Protein AF-A0A8H7TWC1-F1 (afdb_monomer)

pLDDT: mean 78.91, std 10.84, range [48.66, 91.62]

Structure (mmCIF, N/CA/C/O backbone):
data_AF-A0A8H7TWC1-F1
#
_entry.id   AF-A0A8H7TWC1-F1
#
loop_
_atom_site.group_PDB
_atom_site.id
_atom_site.type_symbol
_atom_site.label_atom_id
_atom_site.label_alt_id
_atom_site.label_comp_id
_atom_site.label_asym_id
_atom_site.label_entity_id
_atom_site.label_seq_id
_atom_site.pdbx_PDB_ins_code
_atom_site.Cartn_x
_atom_site.Cartn_y
_atom_site.Cartn_z
_atom_site.occupancy
_atom_site.B_iso_or_equiv
_atom_site.auth_seq_id
_atom_site.auth_comp_id
_atom_site.auth_asym_id
_atom_site.auth_atom_id
_atom_site.pdbx_PDB_model_num
ATOM 1 N N . MET A 1 1 ? 42.851 -0.780 -66.649 1.00 48.66 1 MET A N 1
ATOM 2 C CA . MET A 1 1 ? 42.498 0.585 -66.193 1.00 48.66 1 MET A CA 1
ATOM 3 C C . MET A 1 1 ? 41.356 0.531 -65.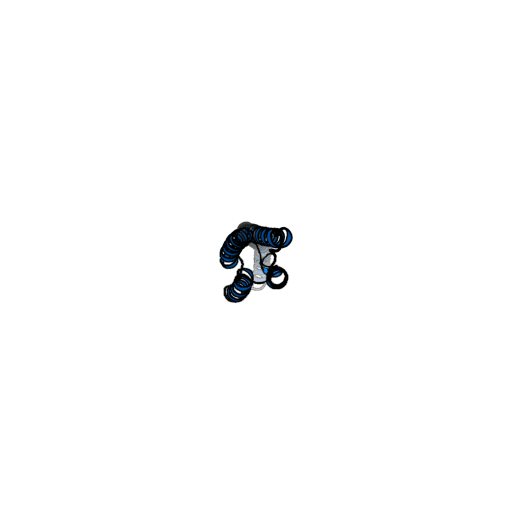166 1.00 48.66 1 MET A C 1
ATOM 5 O O . MET A 1 1 ? 40.368 1.220 -65.333 1.00 48.66 1 MET A O 1
ATOM 9 N N . THR A 1 2 ? 41.449 -0.303 -64.120 1.00 56.72 2 THR A N 1
ATOM 10 C CA . THR A 1 2 ? 40.303 -0.604 -63.222 1.00 56.72 2 THR A CA 1
ATOM 11 C C . THR A 1 2 ? 40.625 -0.544 -61.721 1.00 56.72 2 THR A C 1
ATOM 13 O O . THR A 1 2 ? 39.713 -0.654 -60.913 1.00 56.72 2 THR A O 1
ATOM 16 N N . GLY A 1 3 ? 41.892 -0.357 -61.322 1.00 56.72 3 GLY A N 1
ATOM 17 C CA . GLY A 1 3 ? 42.302 -0.364 -59.904 1.00 56.72 3 GLY A CA 1
ATOM 18 C C . GLY A 1 3 ? 42.302 1.001 -59.199 1.00 56.72 3 GLY A C 1
ATOM 19 O O . GLY A 1 3 ? 42.272 1.055 -57.972 1.00 56.72 3 GLY A O 1
ATOM 20 N N . ILE A 1 4 ? 42.326 2.108 -59.949 1.00 57.16 4 ILE A N 1
ATOM 21 C CA . ILE A 1 4 ? 42.400 3.466 -59.375 1.00 57.16 4 ILE A CA 1
ATOM 22 C C . ILE A 1 4 ? 41.004 3.973 -58.974 1.00 57.16 4 ILE A C 1
ATOM 24 O O . ILE A 1 4 ? 40.848 4.540 -57.894 1.00 57.16 4 ILE A O 1
ATOM 28 N N . ASP A 1 5 ? 39.965 3.659 -59.752 1.00 55.88 5 ASP A N 1
ATOM 29 C CA . ASP A 1 5 ? 38.582 4.034 -59.424 1.00 55.88 5 ASP A CA 1
ATOM 30 C C . ASP A 1 5 ? 38.058 3.316 -58.173 1.00 55.88 5 ASP A C 1
ATOM 32 O O . ASP A 1 5 ? 37.302 3.893 -57.394 1.00 55.88 5 ASP A O 1
ATOM 36 N N . SER A 1 6 ? 38.499 2.078 -57.914 1.00 56.94 6 SER A N 1
ATOM 37 C CA . SER A 1 6 ? 38.160 1.361 -56.677 1.00 56.94 6 SER A CA 1
ATOM 38 C C . SER A 1 6 ? 38.821 1.964 -55.434 1.00 56.94 6 SER A C 1
ATOM 40 O O . SER A 1 6 ? 38.237 1.909 -54.354 1.00 56.94 6 SER A O 1
ATOM 42 N N . LEU A 1 7 ? 40.005 2.573 -55.574 1.00 55.88 7 LEU A N 1
ATOM 43 C CA . LEU A 1 7 ? 40.709 3.240 -54.472 1.00 55.88 7 LEU A CA 1
ATOM 44 C C . LEU A 1 7 ? 40.107 4.612 -54.138 1.00 55.88 7 LEU A C 1
ATOM 46 O O . LEU A 1 7 ? 40.014 4.956 -52.962 1.00 55.88 7 LEU A O 1
ATOM 50 N N . LEU A 1 8 ? 39.641 5.365 -55.138 1.00 55.28 8 LEU A N 1
ATOM 51 C CA . LEU A 1 8 ? 38.927 6.632 -54.922 1.00 55.28 8 LEU A CA 1
ATOM 52 C C . LEU A 1 8 ? 37.522 6.402 -54.344 1.00 55.28 8 LEU A C 1
ATOM 54 O O . LEU A 1 8 ? 37.144 7.028 -53.354 1.00 55.28 8 LEU A O 1
ATOM 58 N N . LYS A 1 9 ? 36.793 5.407 -54.862 1.00 58.62 9 LYS A N 1
ATOM 59 C CA . LYS A 1 9 ? 35.461 5.025 -54.366 1.00 58.62 9 LYS A CA 1
ATOM 60 C C . LYS A 1 9 ? 35.493 4.463 -52.939 1.00 58.62 9 LYS A C 1
ATOM 62 O O . LYS A 1 9 ? 34.542 4.636 -52.182 1.00 58.62 9 LYS A O 1
ATOM 67 N N . SER A 1 10 ? 36.607 3.841 -52.546 1.00 56.12 10 SER A N 1
ATOM 68 C CA . SER A 1 10 ? 36.863 3.392 -51.173 1.00 56.12 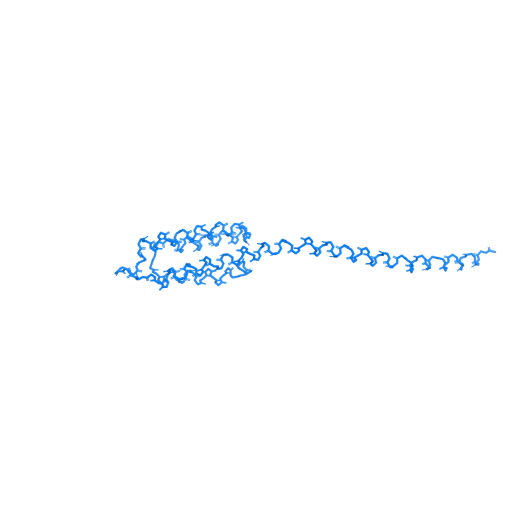10 SER A CA 1
ATOM 69 C C . SER A 1 10 ? 37.037 4.548 -50.183 1.00 56.12 10 SER A C 1
ATOM 71 O O . SER A 1 10 ? 36.744 4.361 -49.008 1.00 56.12 10 SER A O 1
ATOM 73 N N . GLN A 1 11 ? 37.520 5.720 -50.608 1.00 58.34 11 GLN A N 1
ATOM 74 C CA . GLN A 1 11 ? 37.746 6.860 -49.707 1.00 58.34 11 GLN A CA 1
ATOM 75 C C . GLN A 1 11 ? 36.489 7.719 -49.548 1.00 58.34 11 GLN A C 1
ATOM 77 O O . GLN A 1 11 ? 36.163 8.138 -48.438 1.00 58.34 11 GLN A O 1
ATOM 82 N N . GLU A 1 12 ? 35.719 7.890 -50.622 1.00 63.31 12 GLU A N 1
ATOM 83 C CA . GLU A 1 12 ? 34.415 8.560 -50.565 1.00 63.31 12 GLU A CA 1
ATOM 84 C C . GLU A 1 12 ? 33.403 7.788 -49.703 1.00 63.31 12 GLU A C 1
ATOM 86 O O . GLU A 1 12 ? 32.647 8.389 -48.937 1.00 63.31 12 GLU A O 1
ATOM 91 N N . LEU A 1 13 ? 33.421 6.451 -49.751 1.00 68.88 13 LEU A N 1
ATOM 92 C CA . LEU A 1 13 ? 32.511 5.622 -48.955 1.00 68.88 13 LEU A CA 1
ATOM 93 C C . LEU A 1 13 ? 32.836 5.668 -47.450 1.00 68.88 13 LEU A C 1
ATOM 95 O O . LEU A 1 13 ? 31.928 5.660 -46.618 1.00 68.88 13 LEU A O 1
ATOM 99 N N . VAL A 1 14 ? 34.120 5.782 -47.094 1.00 70.88 14 VAL A N 1
ATOM 100 C CA . VAL A 1 14 ? 34.565 5.962 -45.700 1.00 70.88 14 VAL A CA 1
ATOM 101 C C . VAL A 1 14 ? 34.174 7.347 -45.187 1.00 70.88 14 VAL A C 1
ATOM 103 O O . VAL A 1 14 ? 33.702 7.465 -44.057 1.00 70.88 14 VAL A O 1
ATOM 106 N N . PHE A 1 15 ? 34.274 8.383 -46.026 1.00 74.31 15 PHE A N 1
ATOM 107 C CA . PHE A 1 15 ? 33.820 9.730 -45.680 1.00 74.31 15 PHE A CA 1
ATOM 108 C C . PHE A 1 15 ? 32.304 9.773 -45.421 1.00 74.31 15 PHE A C 1
ATOM 110 O O . PHE A 1 15 ? 31.856 10.372 -44.442 1.00 74.31 15 PHE A O 1
ATOM 117 N N . GLY A 1 16 ? 31.518 9.052 -46.228 1.00 74.88 16 GLY A N 1
ATOM 118 C CA . GLY A 1 16 ? 30.082 8.865 -46.004 1.00 74.88 16 GLY A CA 1
ATOM 119 C C . GLY A 1 16 ? 29.763 8.164 -44.677 1.00 74.88 16 GLY A C 1
ATOM 120 O O . GLY A 1 16 ? 28.883 8.607 -43.943 1.00 74.88 16 GLY A O 1
ATOM 121 N N . PHE A 1 17 ? 30.507 7.115 -44.317 1.00 78.00 17 PHE A N 1
ATOM 122 C CA . PHE A 1 17 ? 30.302 6.380 -43.061 1.00 78.00 17 PHE A CA 1
ATOM 123 C C . PHE A 1 17 ? 30.673 7.211 -41.818 1.00 78.00 17 PHE A C 1
ATOM 125 O O . PHE A 1 17 ? 29.941 7.232 -40.821 1.00 78.00 17 PHE A O 1
ATOM 132 N N . VAL A 1 18 ? 31.782 7.953 -41.890 1.00 81.25 18 VAL A N 1
ATOM 133 C CA . VAL A 1 18 ? 32.229 8.862 -40.822 1.00 81.25 18 VAL A CA 1
ATOM 134 C C . VAL A 1 18 ? 31.258 10.036 -40.664 1.00 81.25 18 VAL A C 1
ATOM 136 O O . VAL A 1 18 ? 30.943 10.404 -39.535 1.00 81.25 18 VAL A O 1
ATOM 139 N N . GLY A 1 19 ? 30.710 10.572 -41.760 1.00 78.50 19 GLY A N 1
ATOM 140 C CA . GLY A 1 19 ? 29.708 11.644 -41.731 1.00 78.50 19 GLY A CA 1
ATOM 141 C C . GLY A 1 19 ? 28.315 11.207 -41.255 1.00 78.50 19 GLY A C 1
ATOM 142 O O . GLY A 1 19 ? 27.577 12.011 -40.687 1.00 78.50 19 GLY A O 1
ATOM 143 N N . LEU A 1 20 ? 27.958 9.932 -41.426 1.00 84.69 20 LEU A N 1
ATOM 144 C CA . LEU A 1 20 ? 26.660 9.382 -41.015 1.00 84.69 20 LEU A CA 1
ATOM 145 C C . LEU A 1 20 ? 26.612 9.057 -39.509 1.00 84.69 20 LEU A C 1
ATOM 147 O O . LEU A 1 20 ? 25.565 9.185 -38.870 1.00 84.69 20 LEU A O 1
ATOM 151 N N . THR A 1 21 ? 27.758 8.715 -38.915 1.00 83.88 21 THR A N 1
ATOM 152 C CA . THR A 1 21 ? 27.885 8.369 -37.486 1.00 83.88 21 THR A CA 1
ATOM 153 C C . THR A 1 21 ? 27.379 9.476 -36.532 1.00 83.88 21 THR A C 1
ATOM 155 O O . THR A 1 21 ? 26.586 9.160 -35.639 1.00 83.88 21 THR A O 1
ATOM 158 N N . PRO A 1 22 ? 27.719 10.771 -36.718 1.00 85.12 22 PRO A N 1
ATOM 159 C CA . PRO A 1 22 ? 27.130 11.869 -35.949 1.00 85.12 22 PRO A CA 1
ATOM 160 C C . PRO A 1 22 ? 25.601 11.927 -36.045 1.00 85.12 22 PRO A C 1
ATOM 162 O O . PRO A 1 22 ? 24.930 12.155 -35.041 1.00 85.12 22 PRO A O 1
ATOM 165 N N . GLY A 1 23 ? 25.035 11.674 -37.230 1.00 85.19 23 GLY A N 1
ATOM 166 C CA . GLY A 1 23 ? 23.586 11.678 -37.451 1.00 85.19 23 GLY A CA 1
ATOM 167 C C . GLY A 1 23 ? 22.866 10.560 -36.692 1.00 85.19 23 GLY A C 1
ATOM 168 O O . GLY A 1 23 ? 21.812 10.791 -36.093 1.00 85.19 23 GLY A O 1
ATOM 169 N N . ILE A 1 24 ? 23.465 9.366 -36.641 1.00 88.88 24 ILE A N 1
ATOM 170 C CA . ILE A 1 24 ? 22.959 8.255 -35.822 1.00 88.88 24 ILE A CA 1
ATOM 171 C C . ILE A 1 24 ? 23.035 8.609 -34.334 1.00 88.88 24 ILE A C 1
ATOM 173 O O . ILE A 1 24 ? 22.053 8.418 -33.617 1.00 88.88 24 ILE A O 1
ATOM 177 N N . LEU A 1 25 ? 24.158 9.162 -33.864 1.00 88.50 25 LEU A N 1
ATOM 178 C CA . LEU A 1 25 ? 24.321 9.553 -32.459 1.00 88.50 25 LEU A CA 1
ATOM 179 C C . LEU A 1 25 ? 23.279 10.589 -32.025 1.00 88.50 25 LEU A C 1
ATOM 181 O O . LEU A 1 25 ? 22.653 10.428 -30.977 1.00 88.50 25 LEU A O 1
ATOM 185 N N . VAL A 1 26 ? 23.043 11.612 -32.849 1.00 91.62 26 VAL A N 1
ATOM 186 C CA . VAL A 1 26 ? 22.007 12.624 -32.593 1.00 91.62 26 VAL A CA 1
ATOM 187 C C . VAL A 1 26 ? 20.614 11.990 -32.578 1.00 91.62 26 VAL A C 1
ATOM 189 O O . VAL A 1 26 ? 19.817 12.289 -31.689 1.00 91.62 26 VAL A O 1
ATOM 192 N N . SER A 1 27 ? 20.328 11.066 -33.499 1.00 90.62 27 SER A N 1
ATOM 193 C CA . SER A 1 27 ? 19.035 10.370 -33.566 1.00 90.62 27 SER A CA 1
ATOM 194 C C . SER A 1 27 ? 18.779 9.494 -32.334 1.00 90.62 27 SER A C 1
ATOM 196 O O . SER A 1 27 ? 17.687 9.532 -31.764 1.00 90.62 27 SER A O 1
ATOM 198 N N . ILE A 1 28 ? 19.791 8.753 -31.870 1.00 89.94 28 ILE A N 1
ATOM 199 C CA . ILE A 1 28 ? 19.719 7.963 -30.631 1.00 89.94 28 ILE A CA 1
ATOM 200 C C . ILE A 1 28 ? 19.538 8.890 -29.425 1.00 89.94 28 ILE A C 1
ATOM 202 O O . ILE A 1 28 ? 18.700 8.617 -28.565 1.00 89.94 28 ILE A O 1
ATOM 206 N N . GLY A 1 29 ? 20.274 10.003 -29.371 1.00 90.50 29 GLY A N 1
ATOM 207 C CA . GLY A 1 29 ? 20.147 11.005 -28.313 1.00 90.50 29 GLY A CA 1
ATOM 208 C C . GLY A 1 29 ? 18.736 11.590 -28.230 1.00 90.50 29 GLY A C 1
ATOM 209 O O . GLY A 1 29 ? 18.149 11.644 -27.147 1.00 90.50 29 GLY A O 1
ATOM 210 N N . LEU A 1 30 ? 18.149 11.947 -29.375 1.00 90.88 30 LEU A N 1
ATOM 211 C CA . LEU A 1 30 ? 16.782 12.459 -29.454 1.00 90.88 30 LEU A CA 1
ATOM 212 C C . LEU A 1 30 ? 15.756 11.403 -29.024 1.00 90.88 30 LEU A C 1
ATOM 214 O O . LEU A 1 30 ? 14.845 11.704 -28.252 1.00 90.88 30 LEU A O 1
ATOM 218 N N . PHE A 1 31 ? 15.926 10.156 -29.466 1.00 89.31 31 PHE A N 1
ATOM 219 C CA . PHE A 1 31 ? 15.052 9.051 -29.078 1.00 89.31 31 PHE A CA 1
ATOM 220 C C . PHE A 1 31 ? 15.097 8.784 -27.565 1.00 89.31 31 PHE A C 1
ATOM 222 O O . PHE A 1 31 ? 14.052 8.656 -26.921 1.00 89.31 31 PHE A O 1
ATOM 229 N N . GLN A 1 32 ? 16.294 8.769 -26.973 1.00 85.50 32 GLN A N 1
ATOM 230 C CA . GLN A 1 32 ? 16.491 8.600 -25.531 1.00 85.50 32 GLN A CA 1
ATOM 231 C C . GLN A 1 32 ? 15.893 9.769 -24.735 1.00 85.50 32 GLN A C 1
ATOM 233 O O . GLN A 1 32 ? 15.241 9.545 -23.713 1.00 85.50 32 GLN A O 1
ATOM 238 N N . TYR A 1 33 ? 16.052 11.005 -25.219 1.00 84.88 33 TYR A N 1
ATOM 239 C CA . TYR A 1 33 ? 15.464 12.194 -24.602 1.00 84.88 33 TYR A CA 1
ATOM 240 C C . TYR A 1 33 ? 13.933 12.139 -24.607 1.00 84.88 33 TYR A C 1
ATOM 242 O O . TYR A 1 33 ? 13.306 12.290 -23.556 1.00 84.88 33 TYR A O 1
ATOM 250 N N . LEU A 1 34 ? 13.321 11.837 -25.757 1.00 85.06 34 LEU A N 1
ATOM 251 C CA . LEU A 1 34 ? 11.870 11.682 -25.870 1.00 85.06 34 LEU A CA 1
ATOM 252 C C . LEU A 1 34 ? 11.369 10.580 -24.931 1.00 85.06 34 LEU A C 1
ATOM 254 O O . LEU A 1 34 ? 10.457 10.805 -24.133 1.00 85.06 34 LEU A O 1
ATOM 258 N N . ARG A 1 35 ? 12.014 9.410 -24.942 1.00 79.75 35 ARG A N 1
ATOM 259 C CA . ARG A 1 35 ? 11.656 8.294 -24.059 1.00 79.75 35 ARG A CA 1
ATOM 260 C C . ARG A 1 35 ? 11.770 8.666 -22.573 1.00 79.75 35 ARG A C 1
ATOM 262 O O . ARG A 1 35 ? 10.892 8.299 -21.792 1.00 79.75 35 ARG A O 1
ATOM 269 N N . GLY A 1 36 ? 12.791 9.429 -22.179 1.00 75.44 36 GLY A N 1
ATOM 270 C CA . GLY A 1 36 ? 12.966 9.922 -20.808 1.00 75.44 36 GLY A CA 1
ATOM 271 C C . GLY A 1 36 ? 11.886 10.922 -20.378 1.00 75.44 36 GLY A C 1
ATOM 272 O O . GLY A 1 36 ? 11.314 10.796 -19.291 1.00 75.44 36 GLY A O 1
ATOM 273 N N . VAL A 1 37 ? 11.547 11.875 -21.249 1.00 77.88 37 VAL A N 1
ATOM 274 C CA . VAL A 1 37 ? 10.533 12.909 -20.979 1.00 77.88 37 VAL A CA 1
ATOM 275 C C . VAL A 1 37 ? 9.126 12.309 -20.872 1.00 77.88 37 VAL A C 1
ATOM 277 O O . VAL A 1 37 ? 8.368 12.672 -19.967 1.00 77.88 37 VAL A O 1
ATOM 280 N N . PHE A 1 38 ? 8.777 11.352 -21.738 1.00 72.94 38 PHE A N 1
ATOM 281 C CA . PHE A 1 38 ? 7.479 10.671 -21.679 1.00 72.94 38 PHE A CA 1
ATOM 282 C C . PHE A 1 38 ? 7.403 9.630 -20.547 1.00 72.94 38 PHE A C 1
ATOM 284 O O . PHE A 1 38 ? 6.371 9.529 -19.878 1.00 72.94 38 PHE A O 1
ATOM 291 N N . GLY A 1 39 ? 8.493 8.910 -20.256 1.00 64.25 39 GLY A N 1
ATOM 292 C CA . GLY A 1 39 ? 8.541 7.901 -19.190 1.00 64.25 39 GLY A CA 1
ATOM 293 C C . GLY A 1 39 ? 8.431 8.474 -17.770 1.00 64.25 39 GLY A C 1
ATOM 294 O O . GLY A 1 39 ? 7.780 7.882 -16.904 1.00 64.25 39 GLY A O 1
ATOM 295 N N . GLY A 1 40 ? 8.990 9.664 -17.520 1.00 61.09 40 GLY A N 1
ATOM 296 C CA . GLY A 1 40 ? 9.036 10.267 -16.180 1.00 61.09 40 GLY A CA 1
ATOM 297 C C . GLY A 1 40 ? 7.674 10.663 -15.589 1.00 61.09 40 GLY A C 1
ATOM 298 O O . GLY A 1 40 ? 7.518 10.729 -14.367 1.00 61.09 40 GLY A O 1
ATOM 299 N N . ARG A 1 41 ? 6.651 10.902 -16.421 1.00 59.72 41 ARG A N 1
ATOM 300 C CA . ARG A 1 41 ? 5.307 11.299 -15.949 1.00 59.72 41 ARG A CA 1
ATOM 301 C C . ARG A 1 41 ? 4.507 10.128 -15.374 1.00 59.72 41 ARG A C 1
ATOM 303 O O . ARG A 1 41 ? 3.767 10.323 -14.409 1.00 59.72 41 ARG A O 1
ATOM 310 N N . SER A 1 42 ? 4.683 8.924 -15.921 1.00 58.84 42 SER A N 1
ATOM 311 C CA . SER A 1 42 ? 3.985 7.721 -15.448 1.00 58.84 42 SER A CA 1
ATOM 312 C C . SER A 1 42 ? 4.486 7.298 -14.060 1.00 58.84 42 SER A C 1
ATOM 314 O O . SER A 1 42 ? 3.691 7.130 -13.132 1.00 58.84 42 SER A O 1
ATOM 316 N N . GLY A 1 43 ? 5.812 7.282 -13.864 1.00 60.78 43 GLY A N 1
ATOM 317 C CA . GLY A 1 43 ? 6.431 6.939 -12.576 1.00 60.78 43 GLY A CA 1
ATOM 318 C C . GLY A 1 43 ? 6.057 7.897 -11.438 1.00 60.78 43 GLY A C 1
ATOM 319 O O . GLY A 1 43 ? 5.753 7.460 -10.330 1.00 60.78 43 GLY A O 1
ATOM 320 N N . ARG A 1 44 ? 5.967 9.209 -11.706 1.00 60.81 44 ARG A N 1
ATOM 321 C CA . ARG A 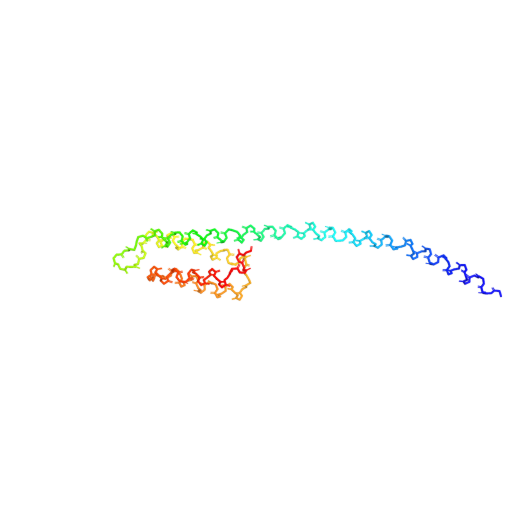1 44 ? 5.574 10.207 -10.687 1.00 60.81 44 ARG A CA 1
ATOM 322 C C . ARG A 1 44 ? 4.128 10.048 -10.215 1.00 60.81 44 ARG A C 1
ATOM 324 O O . ARG A 1 44 ? 3.827 10.337 -9.056 1.00 60.81 44 ARG A O 1
ATOM 331 N N . ARG A 1 45 ? 3.219 9.605 -11.092 1.00 62.34 45 ARG A N 1
ATOM 332 C CA . ARG A 1 45 ? 1.815 9.357 -10.726 1.00 62.34 45 ARG A CA 1
ATOM 333 C C . ARG 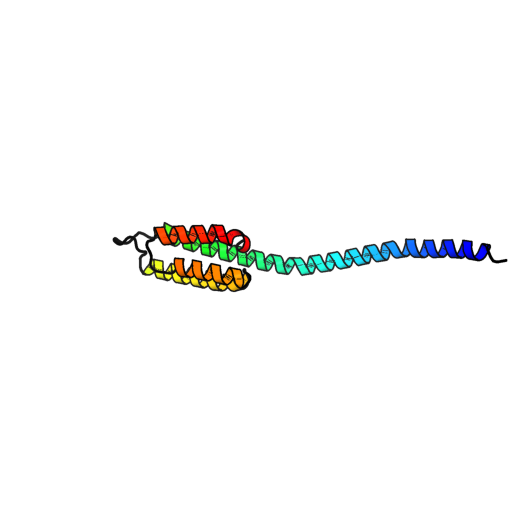A 1 45 ? 1.675 8.075 -9.905 1.00 62.34 45 ARG A C 1
ATOM 335 O O . ARG A 1 45 ? 0.882 8.069 -8.968 1.00 62.34 45 ARG A O 1
ATOM 342 N N . GLN A 1 46 ? 2.459 7.046 -10.224 1.00 65.69 46 GLN A N 1
ATOM 343 C CA . GLN A 1 46 ? 2.560 5.818 -9.429 1.00 65.69 46 GLN A CA 1
ATOM 344 C C . GLN A 1 46 ? 3.081 6.128 -8.016 1.00 65.69 46 GLN A C 1
ATOM 346 O O . GLN A 1 46 ? 2.401 5.817 -7.043 1.00 65.69 46 GLN A O 1
ATOM 351 N N . ALA A 1 47 ? 4.189 6.873 -7.908 1.00 67.00 47 ALA A N 1
ATOM 352 C CA . ALA A 1 47 ? 4.803 7.253 -6.630 1.00 67.00 47 ALA A CA 1
ATOM 353 C C . ALA A 1 47 ? 3.883 8.103 -5.728 1.00 67.00 47 ALA A C 1
ATOM 355 O O . ALA A 1 47 ? 3.888 7.992 -4.504 1.00 67.00 47 ALA A O 1
ATOM 356 N N . ARG A 1 48 ? 3.047 8.973 -6.317 1.00 71.06 48 ARG A N 1
ATOM 357 C CA . ARG A 1 48 ? 2.047 9.733 -5.543 1.00 71.06 48 ARG A CA 1
ATOM 358 C C . ARG A 1 48 ? 0.946 8.839 -4.972 1.00 71.06 48 ARG A C 1
ATOM 360 O O . ARG A 1 48 ? 0.477 9.094 -3.866 1.00 71.06 48 ARG A O 1
ATOM 367 N N . LYS A 1 49 ? 0.509 7.826 -5.725 1.00 74.19 49 LYS A N 1
ATOM 368 C CA . LYS A 1 49 ? -0.528 6.887 -5.280 1.00 74.19 49 LYS A CA 1
ATOM 369 C C . LYS A 1 49 ? 0.010 5.920 -4.224 1.00 74.19 49 LYS A C 1
ATOM 371 O O . LYS A 1 49 ? -0.698 5.671 -3.253 1.00 74.19 49 LYS A O 1
ATOM 376 N N . SER A 1 50 ? 1.248 5.444 -4.376 1.00 75.69 50 SER A N 1
ATOM 377 C CA . SER A 1 50 ? 1.905 4.576 -3.391 1.00 75.69 50 SER A CA 1
ATOM 378 C C . SER A 1 50 ? 2.068 5.306 -2.052 1.00 75.69 50 SER A C 1
ATOM 380 O O . SER A 1 50 ? 1.608 4.827 -1.016 1.00 75.69 50 SER A O 1
ATOM 382 N N . GLY A 1 51 ? 2.522 6.565 -2.087 1.00 80.19 51 GLY A N 1
ATOM 383 C CA . GLY A 1 51 ? 2.578 7.426 -0.902 1.00 80.19 51 GLY A CA 1
ATOM 384 C C . GLY A 1 51 ? 1.217 7.682 -0.234 1.00 80.19 51 GLY A C 1
ATOM 385 O O . GLY A 1 51 ? 1.147 7.826 0.989 1.00 80.19 51 GLY A O 1
ATOM 386 N N . HIS A 1 52 ? 0.120 7.713 -1.001 1.00 84.00 52 HIS A N 1
ATOM 387 C CA . HIS A 1 52 ? -1.222 7.827 -0.424 1.00 84.00 52 HIS A CA 1
ATOM 388 C C . HIS A 1 52 ? -1.637 6.550 0.317 1.00 84.00 52 HIS A C 1
ATOM 390 O O . HIS A 1 52 ? -2.165 6.654 1.424 1.00 84.00 52 HIS A O 1
ATOM 396 N N . ALA A 1 53 ? -1.355 5.371 -0.244 1.00 83.69 53 ALA A N 1
ATOM 397 C CA . ALA A 1 53 ? -1.668 4.091 0.390 1.00 83.69 53 ALA A CA 1
ATOM 398 C C . ALA A 1 53 ? -0.898 3.900 1.706 1.00 83.69 53 ALA A C 1
ATOM 400 O O . ALA A 1 53 ? -1.492 3.521 2.711 1.00 83.69 53 ALA A O 1
ATOM 401 N N . VAL A 1 54 ? 0.385 4.281 1.751 1.00 85.25 54 VAL A N 1
ATOM 402 C CA . VAL A 1 54 ? 1.181 4.281 2.995 1.00 85.25 54 VAL A CA 1
ATOM 403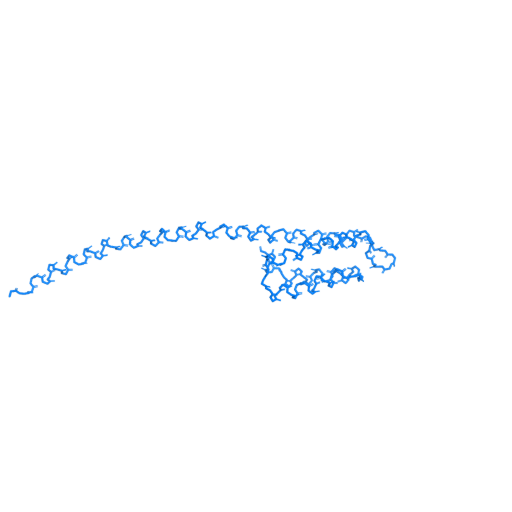 C C . VAL A 1 54 ? 0.568 5.196 4.059 1.00 85.25 54 VAL A C 1
ATOM 405 O O . VAL A 1 54 ? 0.559 4.863 5.243 1.00 85.25 54 VAL A O 1
ATOM 408 N N . ARG A 1 55 ? 0.027 6.353 3.655 1.00 86.06 55 ARG A N 1
ATOM 409 C CA . ARG A 1 55 ? -0.628 7.280 4.585 1.00 86.06 55 ARG A CA 1
ATOM 410 C C . ARG A 1 55 ? -1.905 6.686 5.182 1.00 86.06 55 ARG A C 1
ATOM 412 O O . ARG A 1 55 ? -2.098 6.836 6.383 1.00 86.06 55 ARG A O 1
ATOM 419 N N . VAL A 1 56 ? -2.721 6.011 4.371 1.00 86.25 56 VAL A N 1
ATOM 420 C CA . VAL A 1 56 ? -3.928 5.298 4.832 1.00 86.25 56 VAL A CA 1
ATOM 421 C C . VAL A 1 56 ? -3.542 4.174 5.794 1.00 86.25 56 VAL A C 1
ATOM 423 O O . VAL A 1 56 ? -4.085 4.101 6.889 1.00 86.25 56 VAL A O 1
ATOM 426 N N . LEU A 1 57 ? -2.523 3.374 5.458 1.00 85.75 57 LEU A N 1
ATOM 427 C CA . LEU A 1 57 ? -2.024 2.307 6.333 1.00 85.75 57 LEU A CA 1
ATOM 428 C C . LEU A 1 57 ? -1.600 2.839 7.713 1.00 85.75 57 LEU A C 1
ATOM 430 O O . LEU A 1 57 ? -1.904 2.246 8.741 1.00 85.75 57 LEU A O 1
ATOM 434 N N . ARG A 1 58 ? -0.932 3.997 7.735 1.00 86.75 58 ARG A N 1
ATOM 435 C CA . ARG A 1 58 ? -0.523 4.672 8.973 1.00 86.75 58 ARG A CA 1
ATOM 436 C C . ARG A 1 58 ? -1.705 5.263 9.748 1.00 86.75 58 ARG A C 1
ATOM 438 O O . ARG A 1 58 ? -1.654 5.315 10.970 1.00 86.75 58 ARG A O 1
ATOM 445 N N . ASN A 1 59 ? -2.748 5.731 9.064 1.00 86.50 59 ASN A N 1
ATOM 446 C CA . ASN A 1 59 ? -3.976 6.162 9.734 1.00 86.50 59 ASN A CA 1
ATOM 447 C C . ASN A 1 59 ? -4.660 4.974 10.420 1.00 86.50 59 ASN A C 1
ATOM 449 O O . ASN A 1 59 ? -5.067 5.109 11.567 1.00 86.50 59 ASN A O 1
ATOM 453 N N . ILE A 1 60 ? -4.723 3.815 9.757 1.00 84.81 60 ILE A N 1
ATOM 454 C CA . ILE A 1 60 ? -5.266 2.580 10.339 1.00 84.81 60 ILE A CA 1
ATOM 455 C C . ILE A 1 60 ? -4.452 2.154 11.567 1.00 84.81 60 ILE A C 1
ATOM 457 O O . ILE A 1 60 ? -5.035 1.877 12.611 1.00 84.81 60 ILE A O 1
ATOM 461 N N . ASP A 1 61 ? -3.120 2.167 11.469 1.00 86.06 61 ASP A N 1
ATOM 462 C CA . ASP A 1 61 ? -2.217 1.892 12.597 1.00 86.06 61 ASP A CA 1
ATOM 463 C C . ASP A 1 61 ? -2.503 2.817 13.786 1.00 86.06 61 ASP A C 1
ATOM 465 O O . ASP A 1 61 ? -2.660 2.373 14.919 1.00 86.06 61 ASP A O 1
ATOM 469 N N . ARG A 1 62 ? -2.673 4.115 13.511 1.00 85.19 62 ARG A N 1
ATOM 470 C CA . ARG A 1 62 ? -3.005 5.113 14.526 1.00 85.19 62 ARG A CA 1
ATOM 471 C C . ARG A 1 62 ? -4.373 4.869 15.162 1.00 85.19 62 ARG A C 1
ATOM 473 O O . ARG A 1 62 ? -4.475 4.973 16.377 1.00 85.19 62 ARG A O 1
ATOM 480 N N . ILE A 1 63 ? -5.395 4.519 14.378 1.00 83.12 63 ILE A N 1
ATOM 481 C CA . ILE A 1 63 ? -6.726 4.162 14.898 1.00 83.12 63 ILE A CA 1
ATOM 482 C C . ILE A 1 63 ? -6.612 2.940 15.814 1.00 83.12 63 ILE A C 1
ATOM 484 O O . ILE A 1 63 ? -7.135 2.961 16.921 1.00 83.12 63 ILE A O 1
ATOM 488 N N . LEU A 1 64 ? -5.886 1.901 15.394 1.00 79.62 64 LEU A N 1
ATOM 489 C CA . LEU A 1 64 ? -5.694 0.686 16.190 1.00 79.62 64 LEU A CA 1
ATOM 490 C C . LEU A 1 64 ? -4.825 0.901 17.438 1.00 79.62 64 LEU A C 1
ATOM 492 O O . LEU A 1 64 ? -4.980 0.164 18.409 1.00 79.62 64 LEU A O 1
ATOM 496 N N . ALA A 1 65 ? -3.908 1.868 17.422 1.00 78.94 65 ALA A N 1
ATOM 497 C CA . ALA A 1 65 ? -3.062 2.209 18.563 1.00 78.94 65 ALA A CA 1
ATOM 498 C C . ALA A 1 65 ? -3.750 3.161 19.560 1.00 78.94 65 ALA A C 1
ATOM 500 O O . ALA A 1 65 ? -3.521 3.055 20.763 1.00 78.94 65 ALA A O 1
ATOM 501 N N . GLU A 1 66 ? -4.578 4.095 19.078 1.00 77.88 66 GLU A N 1
ATOM 502 C CA . GLU A 1 66 ? -5.320 5.057 19.910 1.00 77.88 66 GLU A CA 1
ATOM 503 C C . GLU A 1 66 ? -6.654 4.498 20.425 1.00 77.88 66 GLU A C 1
ATOM 505 O O . GLU A 1 66 ? -7.199 5.021 21.404 1.00 77.88 66 GLU A O 1
ATOM 510 N N . ALA A 1 67 ? -7.185 3.445 19.794 1.00 70.12 67 ALA A N 1
ATOM 511 C CA . ALA A 1 67 ? -8.427 2.824 20.220 1.00 70.12 67 ALA A CA 1
ATOM 512 C C . ALA A 1 67 ? -8.302 2.294 21.649 1.00 70.12 67 ALA A C 1
ATOM 514 O O . ALA A 1 67 ? -7.486 1.423 21.961 1.00 70.12 67 ALA A O 1
ATOM 515 N N . ARG A 1 68 ? -9.157 2.815 22.530 1.00 63.59 68 ARG A N 1
ATOM 516 C CA . ARG A 1 68 ? -9.289 2.289 23.885 1.00 63.59 68 ARG A CA 1
ATOM 517 C C . ARG A 1 68 ? -10.021 0.950 23.782 1.00 63.59 68 ARG A C 1
ATOM 519 O O . ARG A 1 68 ? -11.156 0.948 23.299 1.00 63.59 68 ARG A O 1
ATOM 526 N N . PRO A 1 69 ? -9.408 -0.171 24.196 1.00 63.53 69 PRO A N 1
ATOM 527 C CA . PRO A 1 69 ? -10.085 -1.457 24.175 1.00 63.53 69 PRO A CA 1
ATOM 528 C C . PRO A 1 69 ? -11.360 -1.364 25.014 1.00 63.53 69 PRO A C 1
ATOM 530 O O . PRO A 1 69 ? -11.329 -0.904 26.156 1.00 63.53 69 PRO A O 1
ATOM 533 N N . THR A 1 70 ? -12.486 -1.789 24.439 1.00 61.12 70 THR A N 1
ATOM 534 C CA . THR A 1 70 ? -13.708 -2.043 25.216 1.00 61.12 70 THR A CA 1
ATOM 535 C C . THR A 1 70 ? -13.433 -3.214 26.171 1.00 61.12 70 THR A C 1
ATOM 537 O O . THR A 1 70 ? -12.486 -3.966 25.949 1.00 61.12 70 THR A O 1
ATOM 540 N N . GLU A 1 71 ? -14.242 -3.426 27.213 1.00 58.81 71 GLU A N 1
ATOM 541 C CA . GLU A 1 71 ? -14.048 -4.522 28.189 1.00 58.81 71 GLU A CA 1
ATOM 542 C C . GLU A 1 71 ? -13.921 -5.926 27.557 1.00 58.81 71 GLU A C 1
ATOM 544 O O . GLU A 1 71 ? -13.345 -6.835 28.147 1.00 58.81 71 GLU A O 1
ATOM 549 N N . SER A 1 72 ? -14.385 -6.094 26.318 1.00 61.50 72 SER A N 1
ATOM 550 C CA . SER A 1 72 ? -14.252 -7.301 25.498 1.00 61.50 72 SER A CA 1
ATOM 551 C C . SER A 1 72 ? -12.966 -7.382 24.651 1.00 61.50 72 SER A C 1
ATOM 553 O O . SER A 1 72 ? -12.829 -8.298 23.844 1.00 61.50 72 SER A O 1
ATOM 555 N N . ASN A 1 73 ? -12.016 -6.449 24.799 1.00 66.75 73 ASN A N 1
ATOM 556 C CA . ASN A 1 73 ? -10.807 -6.312 23.965 1.00 66.75 73 ASN A CA 1
ATOM 557 C C . ASN A 1 73 ? -11.106 -6.113 22.459 1.00 66.75 73 ASN A C 1
ATOM 559 O O . ASN A 1 73 ? -10.269 -6.377 21.587 1.00 66.75 73 ASN A O 1
ATOM 563 N N . VAL A 1 74 ? -12.327 -5.653 22.165 1.00 71.00 74 VAL A N 1
ATOM 564 C CA . VAL A 1 74 ? -12.830 -5.333 20.827 1.00 71.00 74 VAL A CA 1
ATOM 565 C C . VAL A 1 74 ? -12.838 -3.817 20.639 1.00 71.00 74 VAL A C 1
ATOM 567 O O . VAL A 1 74 ? -13.066 -3.045 21.580 1.00 71.00 74 VAL A O 1
ATOM 570 N N . LEU A 1 75 ? -12.574 -3.400 19.402 1.00 70.56 75 LEU A N 1
ATOM 571 C CA . LEU A 1 75 ? -12.624 -2.012 18.968 1.00 70.56 75 LEU A CA 1
ATOM 572 C C . LEU A 1 75 ? -14.027 -1.422 19.205 1.00 70.56 75 LEU A C 1
ATOM 574 O O . LEU A 1 75 ? -15.034 -2.082 18.945 1.00 70.56 75 LEU A O 1
ATOM 578 N N . SER A 1 76 ? -14.104 -0.175 19.676 1.00 77.19 76 SER A N 1
ATOM 579 C CA . SER A 1 76 ? -15.388 0.528 19.783 1.00 77.19 76 SER A CA 1
ATOM 580 C C . SER A 1 76 ? -16.058 0.614 18.407 1.00 77.19 76 SER A C 1
ATOM 582 O O . SER A 1 76 ? -15.380 0.837 17.404 1.00 77.19 76 SER A O 1
ATOM 584 N N . TYR A 1 77 ? -17.389 0.493 18.339 1.00 78.62 77 TYR A N 1
ATOM 585 C CA . TYR A 1 77 ? -18.140 0.557 17.074 1.00 78.62 77 TYR A CA 1
ATOM 586 C C . TYR A 1 77 ? -17.821 1.813 16.246 1.00 78.62 77 TYR A C 1
ATOM 588 O O . TYR A 1 77 ? -17.807 1.761 15.016 1.00 78.62 77 TYR A O 1
ATOM 596 N N . LYS A 1 78 ? -17.516 2.936 16.911 1.00 81.25 78 LYS A N 1
ATOM 597 C CA . LYS A 1 78 ? -17.092 4.178 16.251 1.00 81.25 78 LYS A CA 1
ATOM 598 C C . LYS A 1 78 ? -15.748 4.014 15.535 1.00 81.25 78 LYS A C 1
ATOM 600 O O . LYS A 1 78 ? -15.631 4.361 14.362 1.00 81.25 78 LYS A O 1
ATOM 605 N N . ASP A 1 79 ? -14.755 3.481 16.235 1.00 80.88 79 ASP A N 1
ATOM 606 C CA . ASP A 1 79 ? -13.405 3.277 15.703 1.00 80.88 79 ASP A CA 1
ATOM 607 C C . ASP A 1 79 ? -13.408 2.183 14.628 1.00 80.88 79 ASP A C 1
ATOM 609 O O . ASP A 1 79 ? -12.687 2.275 13.637 1.00 80.88 79 ASP A O 1
ATOM 613 N N . HIS A 1 80 ? -14.299 1.199 14.761 1.00 83.56 80 HIS A N 1
ATOM 614 C CA . HIS A 1 80 ? -14.536 0.173 13.752 1.00 83.56 80 HIS A CA 1
ATOM 615 C C . HIS A 1 80 ? -15.123 0.744 12.460 1.00 83.56 80 HIS A C 1
ATOM 617 O O . HIS A 1 80 ? -14.657 0.410 11.373 1.00 83.56 80 HIS A O 1
ATOM 623 N N . GLY A 1 81 ? -16.087 1.663 12.563 1.00 85.56 81 GLY A N 1
ATOM 624 C CA . GLY A 1 81 ? -16.606 2.383 11.400 1.00 85.56 81 GLY A CA 1
ATOM 625 C C . GLY A 1 81 ? -15.522 3.200 10.688 1.00 85.56 81 GLY A C 1
ATOM 626 O O . GLY A 1 81 ? -15.441 3.180 9.460 1.00 85.56 81 GLY A O 1
ATOM 627 N N . LEU A 1 82 ? -14.645 3.870 11.444 1.00 86.69 82 LEU A N 1
ATOM 628 C CA . LEU A 1 82 ? -13.503 4.597 10.877 1.00 86.69 82 LEU A CA 1
ATOM 629 C C . LEU A 1 82 ? -12.508 3.653 10.189 1.00 86.69 82 LEU A C 1
ATOM 631 O O . LEU A 1 82 ? -12.051 3.948 9.084 1.00 86.69 82 LEU A O 1
ATOM 635 N N . LEU A 1 83 ? -12.220 2.503 10.801 1.00 87.38 83 LEU A N 1
ATOM 636 C CA . LEU A 1 83 ? -11.353 1.478 10.226 1.00 87.38 83 LEU A CA 1
ATOM 637 C C . LEU A 1 83 ? -11.921 0.936 8.908 1.00 87.38 83 LEU A C 1
ATOM 639 O O . LEU A 1 83 ? -11.192 0.868 7.922 1.00 87.38 83 LEU A O 1
ATOM 643 N N . LEU A 1 84 ? -13.219 0.629 8.850 1.00 87.88 84 LEU A N 1
ATOM 644 C CA . LEU A 1 84 ? -13.901 0.189 7.625 1.00 87.88 84 LEU A CA 1
ATOM 645 C C . LEU A 1 84 ? -13.805 1.222 6.496 1.00 87.88 84 LEU A C 1
ATOM 647 O O . LEU A 1 84 ? -13.543 0.860 5.346 1.00 87.88 84 LEU A O 1
ATOM 651 N N . CYS A 1 85 ? -13.973 2.508 6.814 1.00 88.31 85 CYS A N 1
ATOM 652 C CA . CYS A 1 85 ? -13.809 3.589 5.842 1.00 88.31 85 CYS A CA 1
ATOM 653 C C . CYS A 1 85 ? -12.387 3.622 5.259 1.00 88.31 85 CYS A C 1
ATOM 655 O O . CYS A 1 85 ? -12.218 3.695 4.039 1.00 88.31 85 CYS A O 1
ATOM 657 N N . GLU A 1 86 ? -11.363 3.533 6.108 1.00 88.69 86 GLU A N 1
ATOM 658 C CA . GLU A 1 86 ? -9.961 3.543 5.672 1.00 88.69 86 GLU A CA 1
ATOM 659 C C . GLU A 1 86 ? -9.593 2.265 4.892 1.00 88.69 86 GLU A C 1
ATOM 661 O O . GLU A 1 86 ? -8.919 2.336 3.861 1.00 88.69 86 GLU A O 1
ATOM 666 N N . VAL A 1 87 ? -10.109 1.098 5.297 1.00 89.38 87 VAL A N 1
ATOM 667 C CA . VAL A 1 87 ? -9.974 -0.164 4.547 1.00 89.38 87 VAL A CA 1
ATOM 668 C C . VAL A 1 87 ? -10.585 -0.043 3.149 1.00 89.38 87 VAL A C 1
ATOM 670 O O . VAL A 1 87 ? -9.968 -0.454 2.163 1.00 89.38 87 VAL A O 1
ATOM 673 N N . HIS A 1 88 ? -11.761 0.576 3.024 1.00 89.50 88 HIS A N 1
ATOM 674 C CA . HIS A 1 88 ? -12.396 0.792 1.725 1.00 89.50 88 HIS A CA 1
ATOM 675 C C . HIS A 1 88 ? -11.555 1.701 0.810 1.00 89.50 88 HIS A C 1
ATOM 677 O O . HIS A 1 88 ? -11.433 1.448 -0.394 1.00 89.50 88 HIS A O 1
ATOM 683 N N . LEU A 1 89 ? -10.921 2.741 1.363 1.00 88.12 89 LEU A N 1
ATOM 684 C CA . LEU A 1 89 ? -9.973 3.569 0.613 1.00 88.12 89 LEU A CA 1
ATOM 685 C C . LEU A 1 89 ? -8.760 2.755 0.151 1.00 88.12 89 LEU A C 1
ATOM 687 O O . LEU A 1 89 ? -8.345 2.876 -1.005 1.00 88.12 89 LEU A O 1
ATOM 691 N N . LEU A 1 90 ? -8.226 1.892 1.016 1.00 87.12 90 LEU A N 1
ATOM 692 C CA . LEU A 1 90 ? -7.082 1.043 0.698 1.00 87.12 90 LEU A CA 1
ATOM 693 C C . LEU A 1 90 ? -7.409 0.028 -0.410 1.00 87.12 90 LEU A C 1
ATOM 695 O O . LEU A 1 90 ? -6.620 -0.128 -1.341 1.00 87.12 90 LEU A O 1
ATOM 699 N N . ARG A 1 91 ? -8.610 -0.563 -0.392 1.00 89.19 91 ARG A N 1
ATOM 700 C CA . ARG A 1 91 ? -9.139 -1.431 -1.461 1.00 89.19 91 ARG A CA 1
ATOM 701 C C . ARG A 1 91 ? -9.191 -0.719 -2.815 1.00 89.19 91 ARG A C 1
ATOM 703 O O . ARG A 1 91 ? -8.709 -1.241 -3.818 1.00 89.19 91 ARG A O 1
ATOM 710 N N . ASN A 1 92 ? -9.693 0.514 -2.846 1.00 88.81 92 ASN A N 1
ATOM 711 C CA . ASN A 1 92 ? -9.729 1.324 -4.070 1.00 88.81 92 ASN A CA 1
ATOM 712 C C . ASN A 1 92 ? -8.331 1.700 -4.595 1.00 88.81 92 ASN A C 1
ATOM 714 O O . ASN A 1 92 ? -8.156 1.940 -5.797 1.00 88.81 92 ASN A O 1
ATOM 718 N N . LEU A 1 93 ? -7.337 1.792 -3.707 1.00 85.31 93 LEU A N 1
ATOM 719 C CA . LEU A 1 93 ? -5.941 2.031 -4.072 1.00 85.31 93 LEU A CA 1
ATOM 720 C C . LEU A 1 93 ? -5.251 0.751 -4.564 1.00 85.31 93 LEU A C 1
ATOM 722 O O . LEU A 1 93 ? -4.476 0.839 -5.517 1.00 85.31 93 LEU A O 1
ATOM 726 N N . ALA A 1 94 ? -5.576 -0.414 -3.996 1.00 86.38 94 ALA A N 1
ATOM 727 C CA . ALA A 1 94 ? -5.019 -1.715 -4.377 1.00 86.38 94 ALA A CA 1
ATOM 728 C C . ALA A 1 94 ? -5.201 -2.006 -5.872 1.00 86.38 94 ALA A C 1
ATOM 730 O O . ALA A 1 94 ? -4.212 -2.227 -6.570 1.00 86.38 94 ALA A O 1
ATOM 731 N N . HIS A 1 95 ? -6.424 -1.825 -6.390 1.00 85.19 95 HIS A N 1
ATOM 732 C CA . HIS A 1 95 ? -6.757 -1.971 -7.817 1.00 85.19 95 HIS A CA 1
ATOM 733 C C . HIS A 1 95 ? -5.881 -1.135 -8.767 1.00 85.19 95 HIS A C 1
ATOM 735 O O . HIS A 1 95 ? -5.812 -1.397 -9.966 1.00 85.19 95 HIS A O 1
ATOM 741 N N . LYS A 1 96 ? -5.259 -0.059 -8.267 1.00 83.56 96 LYS A N 1
ATOM 742 C CA . LYS A 1 96 ? -4.442 0.870 -9.062 1.00 83.56 96 LYS A CA 1
ATOM 743 C C . LYS A 1 96 ? -2.942 0.676 -8.859 1.00 83.56 96 LYS A C 1
ATOM 745 O O . LYS A 1 96 ? -2.176 1.217 -9.656 1.00 83.56 96 LYS A O 1
ATOM 750 N N . LEU A 1 97 ? -2.533 0.017 -7.778 1.00 81.94 97 LEU A N 1
ATOM 751 C CA . LEU A 1 97 ? -1.135 -0.121 -7.365 1.00 81.94 97 LEU A CA 1
ATOM 752 C C . LEU A 1 97 ? -0.583 -1.519 -7.640 1.00 81.94 97 LEU A C 1
ATOM 754 O O . LEU A 1 9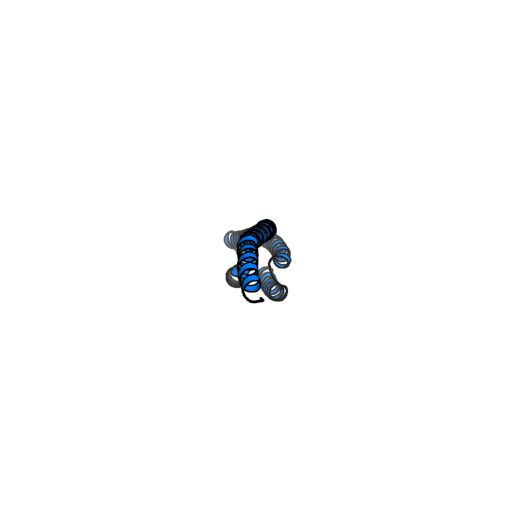7 ? 0.615 -1.653 -7.880 1.00 81.94 97 LEU A O 1
ATOM 758 N N . MET A 1 98 ? -1.444 -2.535 -7.624 1.00 84.31 98 MET A N 1
ATOM 759 C CA . MET A 1 98 ? -1.051 -3.938 -7.651 1.00 84.31 98 MET A CA 1
ATOM 760 C C . MET A 1 98 ? -1.577 -4.660 -8.898 1.00 84.31 98 MET A C 1
ATOM 762 O O . MET A 1 98 ? -2.631 -4.300 -9.423 1.00 84.31 98 MET A O 1
ATOM 766 N N . PRO A 1 99 ? -0.857 -5.683 -9.389 1.00 86.06 99 PRO A N 1
ATOM 767 C CA . PRO A 1 99 ? -1.393 -6.621 -10.370 1.00 86.06 99 PRO A CA 1
ATOM 768 C C . PRO A 1 99 ? -2.478 -7.513 -9.741 1.00 86.06 99 PRO A C 1
ATOM 770 O O . PRO A 1 99 ? -2.443 -7.795 -8.546 1.00 86.06 99 PRO A O 1
ATOM 773 N N . ARG A 1 100 ? -3.416 -7.996 -10.567 1.00 86.69 100 ARG A N 1
ATOM 774 C CA . ARG A 1 100 ? -4.637 -8.714 -10.143 1.00 86.69 100 ARG A CA 1
ATOM 775 C C . ARG A 1 100 ? -4.420 -9.923 -9.229 1.00 86.69 100 ARG A C 1
ATOM 777 O O . ARG A 1 100 ? -5.278 -10.199 -8.401 1.00 86.69 100 ARG A O 1
ATOM 784 N N . GLU A 1 101 ? -3.332 -10.662 -9.409 1.00 86.81 101 GLU A N 1
ATOM 785 C CA . GLU A 1 101 ? -3.023 -11.851 -8.599 1.00 86.81 101 GLU A CA 1
ATOM 786 C C . GLU A 1 101 ? -2.756 -11.458 -7.143 1.00 86.81 101 GLU A C 1
ATOM 788 O O . GLU A 1 101 ? -3.395 -11.959 -6.227 1.00 86.81 101 GLU A O 1
ATOM 793 N N . ILE A 1 102 ? -1.899 -10.457 -6.959 1.00 87.62 102 ILE A N 1
ATOM 794 C CA . ILE A 1 102 ? -1.462 -9.947 -5.653 1.00 87.62 102 ILE A CA 1
ATOM 795 C C . ILE A 1 102 ? -2.557 -9.102 -5.009 1.00 87.62 102 ILE A C 1
ATOM 797 O O . ILE A 1 102 ? -2.708 -9.074 -3.795 1.00 87.62 102 ILE A O 1
ATOM 801 N N . GLU A 1 103 ? -3.344 -8.420 -5.839 1.00 88.94 103 GLU A N 1
ATOM 802 C CA . GLU A 1 103 ? -4.530 -7.702 -5.400 1.00 88.94 103 GLU A CA 1
ATOM 803 C C . GLU A 1 103 ? -5.517 -8.638 -4.689 1.00 88.94 103 GLU A C 1
ATOM 805 O O . GLU A 1 103 ? -6.044 -8.256 -3.654 1.00 88.94 103 GLU A O 1
ATOM 810 N N . ARG A 1 104 ? -5.755 -9.858 -5.193 1.00 90.06 104 ARG A N 1
ATOM 811 C CA . ARG A 1 104 ? -6.676 -10.803 -4.536 1.00 90.06 104 ARG A CA 1
ATOM 812 C C . ARG A 1 104 ? -6.203 -11.182 -3.138 1.00 90.06 104 ARG A C 1
ATOM 814 O O . ARG A 1 104 ? -6.975 -11.021 -2.200 1.00 90.06 104 ARG A O 1
ATOM 821 N N . GLU A 1 105 ? -4.943 -11.591 -3.008 1.00 89.62 105 GLU A N 1
ATOM 822 C CA . GLU A 1 105 ? -4.337 -11.926 -1.711 1.00 89.62 105 GLU A CA 1
ATOM 823 C C . GLU A 1 105 ? -4.403 -10.729 -0.747 1.00 89.62 105 GLU A C 1
ATOM 825 O O . GLU A 1 105 ? -4.820 -10.858 0.402 1.00 89.62 105 GLU A O 1
ATOM 830 N N . PHE A 1 106 ? -4.102 -9.525 -1.245 1.00 89.44 106 PHE A N 1
ATOM 831 C CA . PHE A 1 106 ? -4.170 -8.299 -0.453 1.00 89.44 106 PHE A CA 1
ATOM 832 C C . PHE A 1 106 ? -5.586 -7.983 0.032 1.00 89.44 106 PHE A C 1
ATOM 834 O O . PHE A 1 106 ? -5.762 -7.486 1.144 1.00 89.44 106 PHE A O 1
ATOM 841 N N . LEU A 1 107 ? -6.597 -8.226 -0.805 1.00 89.94 107 LEU A N 1
ATOM 842 C CA . LEU A 1 107 ? -7.995 -8.004 -0.451 1.00 89.94 107 LEU A CA 1
ATOM 843 C C . LEU A 1 107 ? -8.496 -9.017 0.577 1.00 89.94 107 LEU A C 1
ATOM 845 O O . LEU A 1 107 ? -9.272 -8.624 1.442 1.00 89.94 107 LEU A O 1
ATOM 849 N N . GLU A 1 108 ? -8.045 -10.269 0.507 1.00 88.88 108 GLU A N 1
ATOM 850 C CA . GLU A 1 108 ? -8.338 -11.287 1.522 1.00 88.88 108 GLU A CA 1
ATOM 851 C C . GLU A 1 108 ? -7.738 -10.894 2.881 1.00 88.88 108 GLU A C 1
ATOM 853 O O . GLU A 1 108 ? -8.458 -10.844 3.879 1.00 88.88 108 GLU A O 1
ATOM 858 N N . ASP A 1 109 ? -6.463 -10.489 2.913 1.00 88.06 109 ASP A N 1
ATOM 859 C CA . ASP A 1 109 ? -5.807 -10.010 4.138 1.00 88.06 109 ASP A CA 1
ATOM 860 C C . ASP A 1 109 ? -6.456 -8.715 4.691 1.00 88.06 109 ASP A C 1
ATOM 862 O O . ASP A 1 109 ? -6.514 -8.495 5.905 1.00 88.06 109 ASP A O 1
ATOM 866 N N . LEU A 1 110 ? -6.958 -7.837 3.812 1.00 88.38 110 LEU A N 1
ATOM 867 C CA . LEU A 1 110 ? -7.705 -6.629 4.190 1.00 88.38 110 LEU A CA 1
ATOM 868 C C . LEU A 1 110 ? -9.073 -6.940 4.798 1.00 88.38 110 LEU A C 1
ATOM 870 O O . LEU A 1 110 ? -9.498 -6.246 5.722 1.00 88.38 110 LEU A O 1
ATOM 874 N N . ASP A 1 111 ? -9.774 -7.942 4.275 1.00 87.69 111 ASP A N 1
ATOM 875 C CA . ASP A 1 111 ? -11.067 -8.375 4.808 1.00 87.69 111 ASP A CA 1
ATOM 876 C C . ASP A 1 111 ? -10.889 -8.977 6.209 1.00 87.69 111 ASP A C 1
ATOM 878 O O . ASP A 1 111 ? -11.651 -8.700 7.137 1.00 87.69 111 ASP A O 1
ATOM 882 N N . ASP A 1 112 ? -9.778 -9.688 6.410 1.00 85.50 112 ASP A N 1
ATOM 883 C CA . ASP A 1 112 ? -9.366 -10.208 7.708 1.00 85.50 112 ASP A CA 1
ATOM 884 C C . ASP A 1 112 ? -9.086 -9.116 8.752 1.00 85.50 112 ASP A C 1
ATOM 886 O O . ASP A 1 112 ? -9.334 -9.333 9.945 1.00 85.50 112 ASP A O 1
ATOM 890 N N . LEU A 1 113 ? -8.596 -7.953 8.309 1.00 85.38 113 LEU A N 1
ATOM 891 C CA . LEU A 1 113 ? -8.402 -6.753 9.126 1.00 85.38 113 LEU A CA 1
ATOM 892 C C . LEU A 1 113 ? -9.732 -6.042 9.427 1.00 85.38 113 LEU A C 1
ATOM 894 O O . LEU A 1 113 ? -9.917 -5.523 10.531 1.00 85.38 113 LEU A O 1
ATOM 898 N N . ALA A 1 114 ? -10.648 -6.022 8.455 1.00 83.38 114 ALA A N 1
ATOM 899 C CA . ALA A 1 114 ? -11.969 -5.412 8.579 1.00 83.38 114 ALA A CA 1
ATOM 900 C C . ALA A 1 114 ? -12.921 -6.217 9.468 1.00 83.38 114 ALA A C 1
ATOM 902 O O . ALA A 1 114 ? -13.862 -5.650 10.015 1.00 83.38 114 ALA A O 1
ATOM 903 N N . ASN A 1 115 ? -12.694 -7.518 9.632 1.00 83.94 115 ASN A N 1
ATOM 904 C CA . ASN A 1 115 ? -13.537 -8.362 10.464 1.00 83.94 115 ASN A CA 1
ATOM 905 C C . ASN A 1 115 ? -13.395 -8.003 11.959 1.00 83.94 115 ASN A C 1
ATOM 907 O O . ASN A 1 115 ? -12.299 -7.701 12.442 1.00 83.94 115 ASN A O 1
ATOM 911 N N . ILE A 1 116 ? -14.505 -8.040 12.705 1.00 71.56 116 ILE A N 1
ATOM 912 C CA . ILE A 1 116 ? -14.548 -7.706 14.137 1.00 71.56 116 ILE A CA 1
ATOM 913 C C . ILE A 1 116 ? -13.832 -8.817 14.917 1.00 71.56 116 ILE A C 1
ATOM 915 O O . ILE A 1 116 ? -14.429 -9.806 15.338 1.00 71.56 116 ILE A O 1
ATOM 919 N N . LYS A 1 117 ? -12.520 -8.658 15.089 1.00 78.12 117 LYS A N 1
ATOM 920 C CA . LYS A 1 117 ? -11.652 -9.514 15.906 1.00 78.12 117 LYS A CA 1
ATOM 921 C C . LYS A 1 117 ? -11.067 -8.691 17.061 1.00 78.12 117 LYS A C 1
ATOM 923 O O . LYS A 1 117 ? -11.288 -7.486 17.163 1.00 78.12 117 LYS A O 1
ATOM 928 N N . GLY A 1 118 ? -10.315 -9.340 17.950 1.00 79.50 118 GLY A N 1
ATOM 929 C CA . GLY A 1 118 ? -9.585 -8.629 19.002 1.00 79.50 118 GLY A CA 1
ATOM 930 C C . GLY A 1 118 ? -8.552 -7.660 18.415 1.00 79.50 118 GLY A C 1
ATOM 931 O O . GLY A 1 118 ? -7.906 -7.978 17.413 1.00 79.50 118 GLY A O 1
ATOM 932 N N . ILE A 1 119 ? -8.349 -6.513 19.070 1.00 79.69 119 ILE A N 1
ATOM 933 C CA . ILE A 1 119 ? -7.465 -5.431 18.588 1.00 79.69 119 ILE A CA 1
ATOM 934 C C . ILE A 1 119 ? -6.048 -5.944 18.282 1.00 79.69 119 ILE A C 1
ATOM 936 O O . ILE A 1 119 ? -5.452 -5.577 17.273 1.00 79.69 119 ILE A O 1
ATOM 940 N N . GLN A 1 120 ? -5.528 -6.871 19.092 1.00 80.31 120 GLN A N 1
ATOM 941 C CA . GLN A 1 120 ? -4.205 -7.466 18.866 1.00 80.31 120 GLN A CA 1
ATOM 942 C C . GLN A 1 120 ? -4.119 -8.317 17.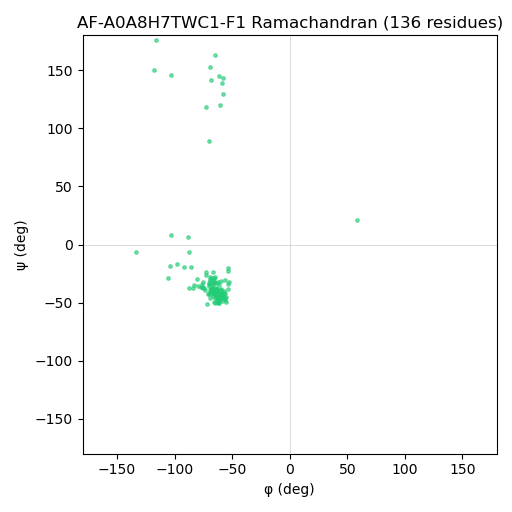593 1.00 80.31 120 GLN A C 1
ATOM 944 O O . GLN A 1 120 ? -3.070 -8.376 16.953 1.00 80.31 120 GLN A O 1
ATOM 949 N N . VAL A 1 121 ? -5.209 -8.993 17.218 1.00 82.62 121 VAL A N 1
ATOM 950 C CA . VAL A 1 121 ? -5.261 -9.779 15.979 1.00 82.62 121 VAL A CA 1
ATOM 951 C C . VAL A 1 121 ? -5.264 -8.835 14.781 1.00 82.62 121 VAL A C 1
ATOM 953 O O . VAL A 1 121 ? -4.527 -9.065 13.826 1.00 82.62 121 VAL A O 1
ATOM 956 N N . GLN A 1 122 ? -6.018 -7.736 14.868 1.00 85.31 122 GLN A N 1
ATOM 957 C CA . GLN A 1 122 ? -6.054 -6.704 13.832 1.00 85.31 122 GLN A CA 1
ATOM 958 C C . GLN A 1 122 ? -4.695 -6.000 13.677 1.00 85.31 122 GLN A C 1
ATOM 960 O O . GLN A 1 122 ? -4.225 -5.824 12.557 1.00 85.31 122 GLN A O 1
ATOM 965 N N . GLN A 1 123 ? -4.001 -5.685 14.776 1.00 84.25 123 GLN A N 1
ATOM 966 C CA . GLN A 1 123 ? -2.640 -5.133 14.73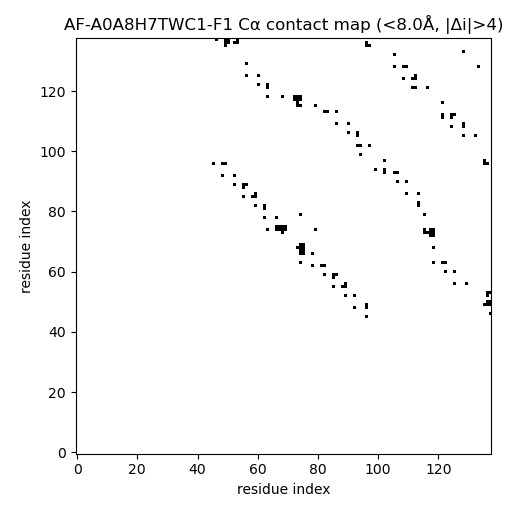1 1.00 84.25 123 GLN A CA 1
ATOM 967 C C . GLN A 1 123 ? -1.646 -6.090 14.051 1.00 84.25 123 GLN A C 1
ATOM 969 O O . GLN A 1 123 ? -0.900 -5.674 13.167 1.00 84.25 123 GLN A O 1
ATOM 974 N N . LYS A 1 124 ? -1.677 -7.389 14.379 1.00 86.00 124 LYS A N 1
ATOM 975 C CA . LYS A 1 124 ? -0.826 -8.390 13.707 1.00 86.00 124 LYS A CA 1
ATOM 976 C C . LYS A 1 124 ? -1.155 -8.545 12.220 1.00 86.00 124 LYS A C 1
ATOM 978 O O . LYS A 1 124 ? -0.243 -8.718 11.412 1.00 86.00 124 LYS A O 1
ATOM 983 N N . ALA A 1 125 ? -2.434 -8.483 11.849 1.00 86.56 125 ALA A N 1
ATOM 984 C CA . ALA A 1 125 ? -2.855 -8.504 10.448 1.00 86.56 125 ALA A CA 1
ATOM 985 C C . ALA A 1 125 ? -2.327 -7.273 9.693 1.00 86.56 125 ALA A C 1
ATOM 987 O O . ALA A 1 125 ? -1.786 -7.407 8.596 1.00 86.56 125 ALA A O 1
ATOM 988 N N . LEU A 1 126 ? -2.385 -6.088 10.312 1.00 87.81 126 LEU A N 1
ATOM 989 C CA . LEU A 1 126 ? -1.830 -4.860 9.747 1.00 87.81 126 LEU A CA 1
ATOM 990 C C . LEU A 1 126 ? -0.309 -4.944 9.550 1.00 87.81 126 LEU A C 1
ATOM 992 O O . LEU A 1 126 ? 0.197 -4.535 8.504 1.00 87.81 126 LEU A O 1
ATOM 996 N N . GLU A 1 127 ? 0.429 -5.489 10.519 1.00 87.19 127 GLU A N 1
ATOM 997 C CA . GLU A 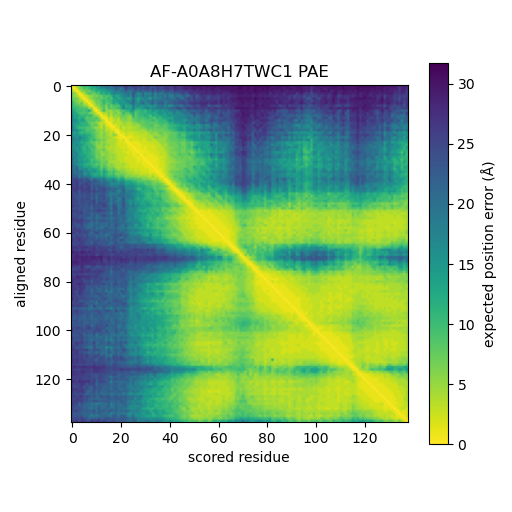1 127 ? 1.874 -5.700 10.381 1.00 87.19 127 GLU A CA 1
ATOM 998 C C . GLU A 1 127 ? 2.205 -6.664 9.239 1.00 87.19 127 GLU A C 1
ATOM 1000 O O . GLU A 1 127 ? 3.108 -6.387 8.444 1.00 87.19 127 GLU A O 1
ATOM 1005 N N . ARG A 1 128 ? 1.447 -7.761 9.110 1.00 87.06 128 ARG A N 1
ATOM 1006 C CA . ARG A 1 128 ? 1.598 -8.719 8.008 1.00 87.06 128 ARG A CA 1
ATOM 1007 C C . ARG A 1 128 ? 1.346 -8.052 6.660 1.00 87.06 128 ARG A C 1
ATOM 1009 O O . ARG A 1 128 ? 2.188 -8.172 5.774 1.00 87.06 128 ARG A O 1
ATOM 1016 N N . LEU A 1 129 ? 0.250 -7.302 6.531 1.00 88.88 129 LEU A N 1
ATOM 1017 C CA . LEU A 1 129 ? -0.075 -6.516 5.338 1.00 88.88 129 LEU A CA 1
ATOM 1018 C C . LEU A 1 129 ? 1.061 -5.542 4.996 1.00 88.88 129 LEU A C 1
ATOM 1020 O O . LEU A 1 129 ? 1.538 -5.462 3.863 1.00 88.88 129 LEU A O 1
ATOM 1024 N N . ARG A 1 130 ? 1.553 -4.808 5.995 1.00 87.38 130 ARG A N 1
ATOM 1025 C CA . ARG A 1 130 ? 2.647 -3.859 5.797 1.00 87.38 130 ARG A CA 1
ATOM 1026 C C . ARG A 1 130 ? 3.915 -4.556 5.321 1.00 87.38 130 ARG A C 1
ATOM 1028 O O . ARG A 1 130 ? 4.567 -4.024 4.432 1.00 87.38 130 ARG A O 1
ATOM 1035 N N . TRP A 1 131 ? 4.281 -5.695 5.905 1.00 88.12 131 TRP A N 1
ATOM 1036 C CA . TRP A 1 131 ? 5.503 -6.424 5.560 1.00 88.12 131 TRP A CA 1
ATOM 1037 C C . TRP A 1 131 ? 5.408 -7.100 4.189 1.00 88.12 131 TRP A C 1
ATOM 1039 O O . TRP A 1 131 ? 6.276 -6.879 3.343 1.00 88.12 131 TRP A O 1
ATOM 1049 N N . ALA A 1 132 ? 4.339 -7.862 3.947 1.00 88.12 132 ALA A N 1
ATOM 1050 C CA . ALA A 1 132 ? 4.156 -8.631 2.721 1.00 88.12 132 ALA A CA 1
ATOM 1051 C C . ALA A 1 132 ? 4.038 -7.714 1.499 1.00 88.12 132 ALA A C 1
ATOM 1053 O O . ALA A 1 132 ? 4.655 -7.972 0.464 1.00 88.12 132 ALA A O 1
ATOM 1054 N N . TYR A 1 133 ? 3.322 -6.592 1.637 1.00 87.56 133 TYR A N 1
ATOM 1055 C CA . TYR A 1 133 ? 2.981 -5.741 0.501 1.00 87.56 133 TYR A CA 1
ATOM 1056 C C . TYR A 1 133 ? 3.812 -4.457 0.376 1.00 87.56 133 TYR A C 1
ATOM 1058 O O . TYR A 1 133 ? 3.552 -3.631 -0.506 1.00 87.56 133 TYR A O 1
ATOM 1066 N N . ILE A 1 134 ? 4.870 -4.296 1.184 1.00 83.62 134 ILE A N 1
ATOM 1067 C CA . ILE A 1 134 ? 5.717 -3.090 1.180 1.00 83.62 134 ILE A CA 1
ATOM 1068 C C . ILE A 1 134 ? 6.305 -2.775 -0.198 1.00 83.62 134 ILE A C 1
ATOM 1070 O O . ILE A 1 134 ? 6.504 -1.612 -0.544 1.00 83.62 134 ILE A O 1
ATOM 1074 N N . ARG A 1 135 ? 6.556 -3.813 -1.005 1.00 82.06 135 ARG A N 1
ATOM 1075 C CA . ARG A 1 135 ? 7.134 -3.694 -2.346 1.00 82.06 135 ARG A CA 1
ATOM 1076 C C . ARG A 1 135 ? 6.213 -2.969 -3.330 1.00 82.06 135 ARG A C 1
ATOM 1078 O O . ARG A 1 135 ? 6.722 -2.311 -4.227 1.00 82.06 135 ARG A O 1
ATOM 1085 N N . TRP A 1 136 ? 4.895 -3.074 -3.165 1.00 79.94 136 TRP A N 1
ATOM 1086 C CA . TRP A 1 136 ? 3.910 -2.417 -4.042 1.00 79.94 136 TRP A CA 1
ATOM 1087 C C . TRP A 1 136 ? 3.386 -1.099 -3.468 1.00 79.94 136 TRP A C 1
ATOM 1089 O O . TRP A 1 136 ? 2.820 -0.283 -4.192 1.00 79.94 136 TRP A O 1
ATOM 1099 N N . LEU A 1 137 ? 3.593 -0.882 -2.169 1.00 75.19 137 LEU A N 1
ATOM 1100 C CA . LEU A 1 137 ? 3.248 0.354 -1.470 1.00 75.19 137 LEU A CA 1
ATOM 1101 C C . LEU A 1 137 ? 4.363 1.418 -1.528 1.00 75.19 137 LEU A C 1
ATOM 1103 O O . LEU A 1 137 ? 4.132 2.542 -1.085 1.00 75.19 137 LEU A O 1
ATOM 1107 N N . ARG A 1 138 ? 5.545 1.094 -2.071 1.00 66.00 138 ARG A N 1
ATOM 1108 C CA . ARG A 1 138 ? 6.687 2.006 -2.259 1.00 66.00 138 ARG A CA 1
ATOM 1109 C C . ARG A 1 138 ? 6.685 2.592 -3.671 1.00 66.00 138 ARG A C 1
ATOM 1111 O O . ARG A 1 138 ? 6.589 3.836 -3.785 1.00 66.00 138 ARG A O 1
#

Sequence (138 aa):
MTGIDSLLKSQELVFGFVGLTPGILVSIGLFQYLRGVFGGRSGRRQARKSGHAVRVLRNIDRILAEARPTESNVLSYKDHGLLLCEVHLLRNLAHKLMPREIEREFLEDLDDLANIKGIQVQQKALERLRWAYIRWLR

Foldseek 3Di:
DPPVVVVVVVVVVVVVVVVCVVVVVVVVVVVVVVCVVVVVVVVVVQLVLLVVLVVLLVVLVVLLVPFDQDPVLWGDPVSLVVNVVSLVVNLVSLVVQDDPVVSVVLNVLSVQLSDTDHSVSNNVSSVCSCVVCVVSSD

Organism: Bionectria ochroleuca (NCBI:txid29856)

InterPro domains:
  IPR013946 NCA2-like [PF08637] (1-133)
  IPR013946 NCA2-like [PTHR28234] (1-137)

Solvent-accessible surface area (backbone atoms only — not comparable to full-atom values): 7630 Å² total; per-residue (Å²): 145,69,72,64,65,57,57,54,54,54,51,56,52,49,52,51,54,62,62,44,49,60,55,52,51,52,51,51,50,50,51,51,49,51,52,50,65,62,52,54,58,58,55,54,53,52,43,55,52,15,53,49,48,48,51,48,54,50,49,47,52,46,51,67,68,69,54,65,65,38,100,81,43,29,64,44,72,69,60,44,52,52,45,45,54,49,50,53,53,45,55,67,43,34,76,76,59,43,59,74,72,60,34,52,58,52,49,53,54,48,49,63,44,63,44,96,52,45,50,69,59,36,52,53,41,50,52,48,52,52,64,76,43,41,82,56,42,87

Secondary structure (DSSP, 8-state):
--HHHHHHHHHHHHHHHHHHHHHHHHHHHHHHHHHHHHHHHHHHHHHHHHHHHHHHHHHHHHHHHHPPPPTTSBPPHHHHHHHHHHHHHHHHHHHHHS-HHHHHHHHHHHHHHHS--BHHHHHHHHHHHHHHHHHHH-

Nearest PDB structures (foldseek):
  6dg6-assembly4_D  TM=5.682E-01  e=4.787E-01  synthetic construct
  7zly-assembly1_A  TM=5.898E-01  e=1.131E+00  Homo sapiens
  8dz8-assembly3_C  TM=5.528E-01  e=1.279E+00  synthetic construct
  6o3e-assembly1_B  TM=5.985E-01  e=9.137E+00  Mus musculus

Radius of gyration: 29.55 Å; Cα contacts (8 Å, |Δi|>4): 83; chains: 1; bounding box: 61×25×94 Å

Mean predicted aligned error: 12.25 Å